Protein AF-A0A660R0B4-F1 (afdb_monomer_lite)

Foldseek 3Di:
DDDPDDDDDFDPDPTVDDDPCPVLVVLQVVCCVPVVDGDDSPPPDPVVDDSVNSVVVRVVVVD

pLDDT: mean 88.42, std 8.57, range [49.19, 97.94]

Sequence (63 aa):
MTVRSRYIFCDIDGTLLGAPGAGSSAFGDAFAEVFGVPVDMRHINFAGATDIRVLEQLMREQE

Secondary structure (DSSP, 8-state):
-----------SBTTTB--TTHHHHHHHHHHHHHHS-----TT---TT--HHHHHHHHHHTT-

Structure (mmCIF, N/CA/C/O backbone):
data_AF-A0A660R0B4-F1
#
_entry.id   AF-A0A660R0B4-F1
#
loop_
_atom_site.g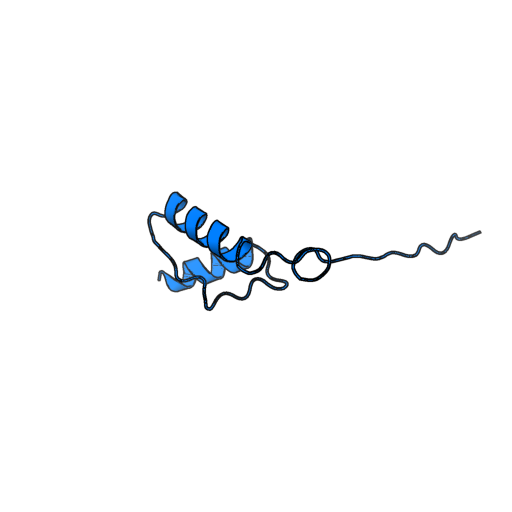roup_PDB
_atom_site.id
_atom_site.type_symbol
_atom_site.label_atom_id
_atom_site.label_alt_id
_atom_site.label_comp_id
_atom_site.label_asym_id
_atom_site.label_entity_id
_atom_site.label_seq_id
_atom_site.pdbx_PDB_ins_code
_atom_site.Cartn_x
_atom_site.Cartn_y
_atom_site.Cartn_z
_atom_site.occupancy
_atom_site.B_iso_or_equiv
_atom_site.auth_seq_id
_atom_site.auth_comp_id
_atom_site.auth_asym_id
_atom_site.auth_atom_id
_atom_site.pdbx_PDB_model_num
ATOM 1 N N . MET A 1 1 ? 24.157 -29.709 -22.883 1.00 49.19 1 MET A N 1
ATOM 2 C CA . MET A 1 1 ? 24.291 -28.236 -22.939 1.00 49.19 1 MET A CA 1
ATOM 3 C C . MET A 1 1 ? 23.377 -27.652 -21.878 1.00 49.19 1 MET A C 1
ATOM 5 O O . MET A 1 1 ? 22.169 -27.770 -22.014 1.00 49.19 1 MET A O 1
ATOM 9 N N . THR A 1 2 ? 23.915 -27.116 -20.786 1.00 62.72 2 THR A N 1
ATOM 10 C CA . THR A 1 2 ? 23.106 -26.423 -19.775 1.00 62.72 2 THR A CA 1
ATOM 11 C C . THR A 1 2 ? 22.873 -24.993 -20.247 1.00 62.72 2 THR A C 1
ATOM 13 O O . THR A 1 2 ? 23.806 -24.200 -20.359 1.00 62.72 2 THR A O 1
ATOM 16 N N . VAL A 1 3 ? 21.626 -24.662 -20.582 1.00 67.44 3 VAL A N 1
ATOM 17 C CA . VAL A 1 3 ? 21.249 -23.282 -20.896 1.00 67.44 3 VAL A CA 1
ATOM 18 C C . VAL A 1 3 ? 21.306 -22.493 -19.590 1.00 67.44 3 VAL A C 1
ATOM 20 O O . VAL A 1 3 ? 20.578 -22.786 -18.640 1.00 67.44 3 VAL A O 1
ATOM 23 N N . ARG A 1 4 ? 22.219 -21.523 -19.508 1.00 77.69 4 ARG A N 1
ATOM 24 C CA . ARG A 1 4 ? 22.377 -20.674 -18.326 1.00 77.69 4 ARG A CA 1
ATOM 25 C C . ARG A 1 4 ? 21.212 -19.686 -18.291 1.00 77.69 4 ARG A C 1
ATOM 27 O O . ARG A 1 4 ? 21.230 -18.676 -18.989 1.00 77.69 4 ARG A O 1
ATOM 34 N N . SER A 1 5 ? 20.184 -20.014 -17.518 1.00 84.56 5 SER A N 1
ATOM 35 C CA . SER A 1 5 ? 19.012 -19.151 -17.368 1.00 84.56 5 SER A CA 1
ATOM 36 C C . SER A 1 5 ? 19.386 -17.895 -16.578 1.00 84.56 5 SER A C 1
ATOM 38 O O . SER A 1 5 ? 20.108 -17.978 -15.582 1.00 84.56 5 SER A O 1
ATOM 40 N N . ARG A 1 6 ? 18.926 -16.729 -17.044 1.00 90.62 6 ARG A N 1
ATOM 41 C CA . ARG A 1 6 ? 19.043 -15.443 -16.345 1.00 90.62 6 ARG A CA 1
ATOM 42 C C . ARG A 1 6 ? 17.644 -14.953 -16.008 1.00 90.62 6 ARG A C 1
ATOM 44 O O . ARG A 1 6 ? 16.784 -14.947 -16.881 1.00 90.62 6 ARG A O 1
ATOM 51 N N . TYR A 1 7 ? 17.455 -14.540 -14.762 1.00 93.25 7 TYR A N 1
ATOM 52 C CA . TYR A 1 7 ? 16.178 -14.068 -14.242 1.00 93.25 7 TYR A CA 1
ATOM 53 C C . TYR A 1 7 ? 16.331 -12.636 -13.745 1.00 93.25 7 TYR A C 1
ATOM 55 O O . TYR A 1 7 ? 17.365 -12.286 -13.176 1.00 93.25 7 TYR A O 1
ATOM 63 N N . ILE A 1 8 ? 15.299 -11.829 -13.972 1.00 92.88 8 ILE A N 1
ATOM 64 C CA . ILE A 1 8 ? 15.176 -10.473 -13.445 1.00 92.88 8 ILE A CA 1
ATOM 65 C C . ILE A 1 8 ? 13.803 -10.403 -12.790 1.00 92.88 8 ILE A C 1
ATOM 67 O O . ILE A 1 8 ? 12.800 -10.716 -13.428 1.00 92.88 8 ILE A O 1
ATOM 71 N N . PHE A 1 9 ? 13.780 -10.012 -11.522 1.00 92.56 9 PHE A N 1
ATOM 72 C CA . PHE A 1 9 ? 12.559 -9.717 -10.789 1.00 92.56 9 PHE A CA 1
ATOM 73 C C . PHE A 1 9 ? 12.518 -8.212 -10.583 1.00 92.56 9 PHE A C 1
ATOM 75 O O . PHE A 1 9 ? 13.465 -7.640 -10.043 1.00 92.56 9 PHE A O 1
ATOM 82 N N . CYS A 1 10 ? 11.448 -7.589 -11.058 1.00 89.88 10 CYS A N 1
ATOM 83 C CA . CYS A 1 10 ? 11.224 -6.164 -10.900 1.00 89.88 10 CYS A CA 1
ATOM 84 C C . CYS A 1 10 ? 10.080 -5.969 -9.916 1.00 89.88 10 CYS A C 1
ATOM 86 O O . CYS A 1 10 ? 9.014 -6.562 -10.081 1.00 89.88 10 CYS A O 1
ATOM 88 N N . ASP A 1 11 ? 10.319 -5.127 -8.924 1.00 85.94 11 ASP A N 1
ATOM 89 C CA . ASP A 1 11 ? 9.261 -4.540 -8.114 1.00 85.94 11 ASP A CA 1
ATOM 90 C C . ASP A 1 11 ? 8.386 -3.600 -8.974 1.00 85.94 11 ASP A C 1
ATOM 92 O O . ASP A 1 11 ? 8.800 -3.194 -10.064 1.00 85.94 11 ASP A O 1
ATOM 96 N N . ILE A 1 12 ? 7.169 -3.281 -8.529 1.00 86.25 12 ILE A N 1
ATOM 97 C CA . ILE A 1 12 ? 6.213 -2.466 -9.294 1.00 86.25 12 ILE A CA 1
ATOM 98 C C . ILE A 1 12 ? 6.295 -1.006 -8.851 1.00 86.25 12 ILE A C 1
ATOM 100 O O . ILE A 1 12 ? 6.749 -0.148 -9.616 1.00 86.25 12 ILE A O 1
ATOM 104 N N . ASP A 1 13 ? 5.863 -0.723 -7.627 1.00 80.81 13 ASP A N 1
ATOM 105 C CA . ASP A 1 13 ? 5.657 0.634 -7.133 1.00 80.81 13 ASP A CA 1
ATOM 106 C C . ASP A 1 13 ? 6.985 1.322 -6.819 1.00 80.81 13 ASP A C 1
ATOM 108 O O . ASP A 1 13 ? 7.818 0.825 -6.071 1.00 80.81 13 ASP A O 1
ATOM 112 N N . GLY A 1 14 ? 7.218 2.486 -7.421 1.00 79.94 14 GLY A N 1
ATOM 113 C CA . GLY A 1 14 ? 8.489 3.202 -7.291 1.00 79.94 14 GLY A CA 1
ATOM 114 C C . GLY A 1 14 ? 9.652 2.580 -8.076 1.00 79.94 14 GLY A C 1
ATOM 115 O O . GLY A 1 14 ? 10.715 3.197 -8.141 1.00 79.94 14 GLY A O 1
ATOM 116 N N . THR A 1 15 ? 9.445 1.424 -8.721 1.00 86.94 15 THR A N 1
ATOM 117 C CA . THR A 1 15 ? 10.430 0.764 -9.595 1.00 86.94 15 THR A CA 1
ATOM 118 C C . THR A 1 15 ? 10.019 0.835 -11.067 1.00 86.94 15 THR A C 1
ATOM 120 O O . THR A 1 15 ? 10.732 1.422 -11.879 1.00 86.94 15 THR A O 1
ATOM 123 N N . LEU A 1 16 ? 8.870 0.256 -11.428 1.00 90.44 16 LEU A N 1
ATOM 124 C CA . LEU A 1 16 ? 8.330 0.273 -12.793 1.00 90.44 16 LEU A CA 1
ATOM 125 C C . LEU A 1 16 ? 7.296 1.384 -13.005 1.00 90.44 16 LEU A C 1
ATOM 127 O O . LEU A 1 16 ? 7.160 1.879 -14.124 1.00 90.44 16 LEU A O 1
ATOM 131 N N . LEU A 1 17 ? 6.566 1.773 -11.955 1.00 87.25 17 LEU A N 1
ATOM 132 C CA . LEU A 1 17 ? 5.501 2.769 -12.033 1.00 87.25 17 LEU A CA 1
ATOM 133 C C . LEU A 1 17 ? 5.511 3.702 -10.816 1.00 87.25 17 LEU A C 1
ATOM 135 O O . LEU A 1 17 ? 5.717 3.277 -9.683 1.00 87.25 17 LEU A O 1
ATOM 139 N N . GLY A 1 18 ? 5.278 4.993 -11.056 1.00 84.38 18 GLY A N 1
ATOM 140 C CA . GLY A 1 18 ? 5.115 5.992 -10.002 1.00 84.38 18 GLY A CA 1
ATOM 141 C C . GLY A 1 18 ? 3.640 6.258 -9.714 1.00 84.38 18 GLY A C 1
ATOM 142 O O . GLY A 1 18 ? 2.987 6.940 -10.499 1.00 84.38 18 GLY A O 1
ATOM 143 N N . ALA A 1 19 ? 3.137 5.766 -8.581 1.00 79.12 19 ALA A N 1
ATOM 144 C CA . ALA A 1 19 ? 1.789 6.048 -8.078 1.00 79.12 19 AL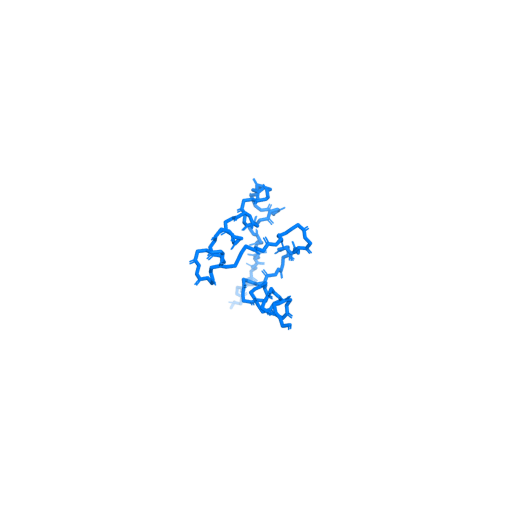A A CA 1
ATOM 145 C C . ALA A 1 19 ? 1.841 6.568 -6.625 1.00 79.12 19 ALA A C 1
ATOM 147 O O . ALA A 1 19 ? 1.402 5.884 -5.696 1.00 79.12 19 ALA A O 1
ATOM 148 N N . PRO A 1 20 ? 2.422 7.760 -6.389 1.00 79.12 20 PRO A N 1
ATOM 149 C CA . PRO A 1 20 ? 2.643 8.265 -5.038 1.00 79.12 20 PRO A CA 1
ATOM 150 C C . PRO A 1 20 ? 1.322 8.394 -4.268 1.00 79.12 20 PRO A C 1
ATOM 152 O O . PRO A 1 20 ? 0.413 9.104 -4.688 1.00 79.12 20 PRO A O 1
ATOM 155 N N . GLY A 1 21 ? 1.225 7.695 -3.136 1.00 80.38 21 GLY A N 1
ATOM 156 C CA . GLY A 1 21 ? 0.096 7.776 -2.204 1.00 80.38 21 GLY A CA 1
ATOM 157 C C . GLY A 1 21 ? -1.181 7.032 -2.618 1.00 80.38 21 GLY A C 1
ATOM 158 O O . GLY A 1 21 ? -2.090 6.912 -1.798 1.00 80.38 21 GLY A O 1
ATOM 159 N N . ALA A 1 22 ? -1.264 6.495 -3.840 1.00 86.75 22 ALA A N 1
ATOM 160 C CA . ALA A 1 22 ? -2.467 5.802 -4.311 1.00 86.75 22 ALA A CA 1
ATOM 161 C C . ALA A 1 22 ? -2.727 4.515 -3.513 1.00 86.75 22 ALA A C 1
ATOM 163 O O . ALA A 1 22 ? -3.838 4.307 -3.030 1.00 86.75 22 ALA A O 1
ATOM 164 N N . GLY A 1 23 ? -1.684 3.702 -3.306 1.00 87.50 23 GLY A N 1
ATOM 165 C CA . GLY A 1 23 ? -1.775 2.481 -2.500 1.00 87.50 23 GLY A CA 1
ATOM 166 C C . GLY A 1 23 ? -2.153 2.766 -1.045 1.00 87.50 23 GLY A C 1
ATOM 167 O O . GLY A 1 23 ? -3.064 2.139 -0.516 1.00 87.50 23 GLY A O 1
ATOM 168 N N . SER A 1 24 ? -1.532 3.774 -0.420 1.00 90.06 24 SER A N 1
ATOM 169 C CA . SER A 1 24 ? -1.843 4.138 0.967 1.00 90.06 24 SER A CA 1
ATOM 170 C C . SER A 1 24 ? -3.265 4.672 1.135 1.00 90.06 24 SER A C 1
ATOM 172 O O . SER A 1 24 ? -3.916 4.331 2.117 1.00 90.06 24 SER A O 1
ATOM 174 N N . SER A 1 25 ? -3.758 5.483 0.189 1.00 92.06 25 SER A N 1
ATOM 175 C CA . SER A 1 25 ? -5.135 5.994 0.231 1.00 92.06 25 SER A CA 1
ATOM 176 C C . SER A 1 25 ? -6.139 4.857 0.088 1.00 92.06 25 SER A C 1
ATOM 178 O O . SER A 1 25 ? -6.998 4.696 0.945 1.00 92.06 25 SER A O 1
ATOM 180 N N . ALA A 1 26 ? -5.977 4.022 -0.944 1.00 92.69 26 ALA A N 1
ATOM 181 C CA . ALA A 1 26 ? -6.887 2.913 -1.208 1.00 92.69 26 ALA A CA 1
ATOM 182 C C . ALA A 1 26 ? -6.943 1.918 -0.041 1.00 92.69 26 ALA A C 1
ATOM 184 O O . ALA A 1 26 ? -8.014 1.423 0.301 1.00 92.69 26 ALA A O 1
ATOM 185 N N . PHE A 1 27 ? -5.801 1.645 0.596 1.00 94.88 27 PHE A N 1
ATOM 186 C CA . PHE A 1 27 ? -5.753 0.761 1.755 1.00 94.88 27 PHE A CA 1
ATOM 187 C C . PHE A 1 27 ? -6.492 1.357 2.959 1.00 94.88 27 PHE A C 1
ATOM 189 O O . PHE A 1 27 ? -7.258 0.651 3.610 1.00 94.88 27 PHE A O 1
ATOM 196 N N . GLY A 1 28 ? -6.289 2.649 3.248 1.00 95.69 28 GLY A N 1
ATOM 197 C CA . GLY A 1 28 ? -6.990 3.341 4.332 1.00 95.69 28 GLY A CA 1
ATOM 198 C C . GLY A 1 28 ? -8.505 3.367 4.125 1.00 95.69 28 GLY A C 1
ATOM 199 O O . GLY A 1 28 ? -9.254 3.070 5.056 1.00 95.69 28 GLY A O 1
ATOM 200 N N . ASP A 1 29 ? -8.948 3.636 2.894 1.00 96.56 29 ASP A N 1
ATOM 201 C CA . ASP A 1 29 ? -10.366 3.622 2.522 1.00 96.56 29 ASP A CA 1
ATOM 202 C C . ASP A 1 29 ? -10.973 2.221 2.710 1.00 96.56 29 ASP A C 1
ATOM 204 O O . ASP A 1 29 ? -12.011 2.074 3.357 1.00 96.56 29 ASP A O 1
ATOM 208 N N . ALA A 1 30 ? -10.289 1.176 2.230 1.00 96.75 30 ALA A N 1
ATOM 209 C CA . ALA A 1 30 ? -10.732 -0.209 2.382 1.00 96.75 30 ALA A CA 1
ATOM 210 C C . ALA A 1 30 ? -10.761 -0.660 3.852 1.00 96.75 30 ALA A C 1
ATOM 212 O O . ALA A 1 30 ? -11.678 -1.363 4.274 1.00 96.75 30 ALA A O 1
ATOM 213 N N . PHE A 1 31 ? -9.780 -0.247 4.657 1.00 96.62 31 PHE A N 1
ATOM 214 C CA . PHE A 1 31 ? -9.764 -0.541 6.087 1.00 96.62 31 PHE A CA 1
ATOM 215 C C . PHE A 1 31 ? -10.974 0.088 6.787 1.00 96.62 31 PHE A C 1
ATOM 217 O O . PHE A 1 31 ? -11.676 -0.590 7.540 1.00 96.62 31 PHE A O 1
ATOM 224 N N . ALA A 1 32 ? -11.250 1.364 6.507 1.00 96.69 32 ALA A N 1
ATOM 225 C CA . ALA A 1 32 ? -12.399 2.067 7.064 1.00 96.69 32 ALA A CA 1
ATOM 226 C C . ALA A 1 32 ? -13.730 1.441 6.619 1.00 96.69 32 ALA A C 1
ATOM 228 O O . ALA A 1 32 ? -14.640 1.314 7.435 1.00 96.69 32 ALA A O 1
ATOM 229 N N . GLU A 1 33 ? -13.835 1.002 5.362 1.00 97.94 33 GLU A N 1
ATOM 230 C CA . GLU A 1 33 ? -15.012 0.301 4.839 1.00 97.94 33 GLU A CA 1
ATOM 231 C C . GLU A 1 33 ? -15.262 -1.032 5.562 1.00 97.94 33 GLU A C 1
ATOM 233 O O . GLU A 1 33 ? -16.395 -1.329 5.942 1.00 97.94 33 GLU A O 1
ATOM 238 N N . VAL A 1 34 ? -14.212 -1.829 5.781 1.00 97.31 34 VAL A N 1
ATOM 239 C CA . VAL A 1 34 ? -14.329 -3.184 6.343 1.00 97.31 34 VAL A CA 1
ATOM 240 C C . VAL A 1 34 ? -14.502 -3.174 7.862 1.00 97.31 34 VAL A C 1
ATOM 242 O O . VAL A 1 34 ? -15.310 -3.936 8.394 1.00 97.31 34 VAL A O 1
ATOM 245 N N . PHE A 1 35 ? -13.744 -2.336 8.571 1.00 95.69 35 PHE A N 1
ATOM 246 C CA . PHE A 1 35 ? -13.693 -2.344 10.037 1.00 95.69 35 PHE A CA 1
ATOM 247 C C . PHE A 1 35 ? -14.491 -1.207 10.680 1.00 95.69 35 PHE A C 1
ATOM 249 O O . PHE A 1 35 ? -14.684 -1.210 11.893 1.00 95.69 35 PHE A O 1
ATOM 256 N N . GLY A 1 36 ? -14.964 -0.234 9.895 1.00 96.25 36 GLY A N 1
ATOM 257 C CA . GLY A 1 36 ? -15.687 0.934 10.405 1.00 96.25 36 GLY A CA 1
ATOM 258 C C . GLY A 1 36 ? -14.808 1.913 11.187 1.00 96.25 36 GLY A C 1
ATOM 259 O O . GLY A 1 36 ? -15.335 2.791 11.870 1.00 96.25 36 GLY A O 1
ATOM 260 N N . VAL A 1 37 ? -13.481 1.764 11.109 1.00 93.62 37 VAL A N 1
ATOM 261 C CA . VAL A 1 37 ? -12.507 2.576 11.846 1.00 93.62 37 VAL A CA 1
ATOM 262 C C . VAL A 1 37 ? -11.589 3.290 10.853 1.00 93.62 37 VAL A C 1
ATOM 264 O O . VAL A 1 37 ? -10.878 2.622 10.103 1.00 93.62 37 VAL A O 1
ATOM 267 N N . PRO A 1 38 ? -11.574 4.632 10.822 1.00 93.50 38 PRO A N 1
ATOM 268 C CA . PRO A 1 38 ? -10.601 5.365 10.027 1.00 93.50 38 PRO A CA 1
ATOM 269 C C . PRO A 1 38 ? -9.202 5.223 10.639 1.00 93.50 38 PRO A C 1
ATOM 271 O O . PRO A 1 38 ? -9.036 5.319 11.854 1.00 93.50 38 PRO A O 1
ATOM 274 N N . VAL A 1 39 ? -8.194 5.048 9.788 1.00 93.62 39 VAL A N 1
ATOM 275 C CA . VAL A 1 39 ? -6.788 4.888 10.186 1.00 93.62 39 VAL A CA 1
ATOM 276 C C . VAL A 1 39 ? -5.909 5.964 9.553 1.00 93.62 39 VAL A C 1
ATOM 278 O O . VAL A 1 39 ? -6.160 6.413 8.433 1.00 93.62 39 VAL A O 1
ATOM 281 N N . ASP A 1 40 ? -4.868 6.393 10.269 1.00 91.12 40 ASP A N 1
ATOM 282 C CA . ASP A 1 40 ? -3.839 7.264 9.700 1.00 91.12 40 ASP A CA 1
ATOM 283 C C . ASP A 1 40 ? -2.850 6.418 8.897 1.00 91.12 40 ASP A C 1
ATOM 285 O O . ASP A 1 40 ? -2.226 5.506 9.424 1.00 91.12 40 ASP A O 1
ATOM 289 N N . MET A 1 41 ? -2.699 6.719 7.611 1.00 92.50 41 MET A N 1
ATOM 290 C CA . MET A 1 41 ? -1.817 5.966 6.718 1.00 92.50 41 MET A CA 1
ATOM 291 C C . MET A 1 41 ? -0.443 6.626 6.541 1.00 92.50 41 MET A C 1
ATOM 293 O O . MET A 1 41 ? 0.428 6.059 5.885 1.00 92.50 41 MET A O 1
ATOM 297 N N . ARG A 1 42 ? -0.221 7.831 7.090 1.00 90.00 42 ARG A N 1
ATOM 298 C CA . ARG A 1 42 ? 0.980 8.643 6.807 1.00 90.00 42 ARG A CA 1
ATOM 299 C C . ARG A 1 42 ? 2.266 8.068 7.393 1.00 90.00 42 ARG A C 1
ATOM 301 O O . ARG A 1 42 ? 3.339 8.343 6.862 1.00 90.00 42 ARG A O 1
ATOM 308 N N . HIS A 1 43 ? 2.179 7.308 8.484 1.00 89.00 43 HIS A N 1
ATOM 309 C CA . HIS A 1 43 ? 3.330 6.656 9.119 1.00 89.00 43 HIS A CA 1
ATOM 310 C C . HIS A 1 43 ? 3.597 5.247 8.583 1.00 89.00 43 HIS A C 1
ATOM 312 O O . HIS A 1 43 ? 4.620 4.650 8.924 1.00 89.00 43 HIS A O 1
ATOM 318 N N . ILE A 1 44 ? 2.712 4.714 7.737 1.00 90.38 44 ILE A N 1
ATOM 319 C CA . ILE A 1 44 ? 2.850 3.376 7.170 1.00 90.38 44 ILE A CA 1
ATOM 320 C C . ILE A 1 44 ? 3.799 3.414 5.974 1.00 90.38 44 ILE A C 1
ATOM 322 O O . ILE A 1 44 ? 3.552 4.079 4.967 1.00 90.38 44 ILE A O 1
ATOM 326 N N . ASN A 1 45 ? 4.882 2.643 6.060 1.00 86.62 45 ASN A N 1
ATOM 327 C CA . ASN A 1 45 ? 5.776 2.435 4.929 1.00 86.62 45 ASN A CA 1
ATOM 328 C C . ASN A 1 45 ? 5.335 1.217 4.106 1.00 86.62 45 ASN A C 1
ATOM 330 O O . ASN A 1 45 ? 5.525 0.073 4.522 1.00 86.62 45 ASN A O 1
ATOM 334 N N . PHE A 1 46 ? 4.798 1.485 2.917 1.00 84.44 46 PHE A N 1
ATOM 335 C CA . PHE A 1 46 ? 4.374 0.466 1.955 1.00 84.44 46 PHE A CA 1
ATOM 336 C C . PHE A 1 46 ? 5.528 -0.142 1.149 1.00 84.44 46 PHE A C 1
ATOM 338 O O . PHE A 1 46 ? 5.388 -1.239 0.615 1.00 84.44 46 PHE A O 1
ATOM 345 N N . ALA A 1 47 ? 6.679 0.530 1.063 1.00 82.81 47 ALA A N 1
ATOM 346 C CA . ALA A 1 47 ? 7.787 0.059 0.240 1.00 82.81 47 ALA A CA 1
ATOM 347 C C . ALA A 1 47 ? 8.321 -1.286 0.762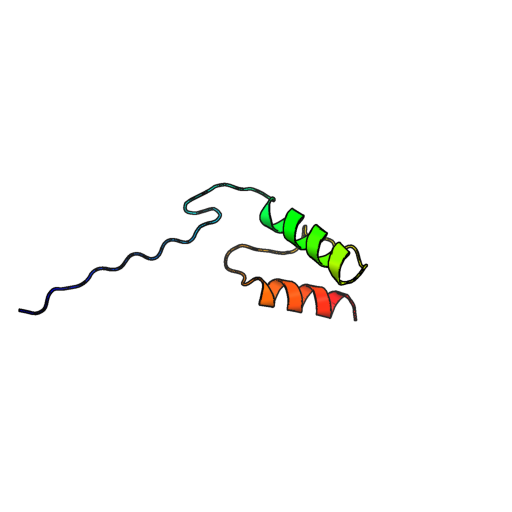 1.00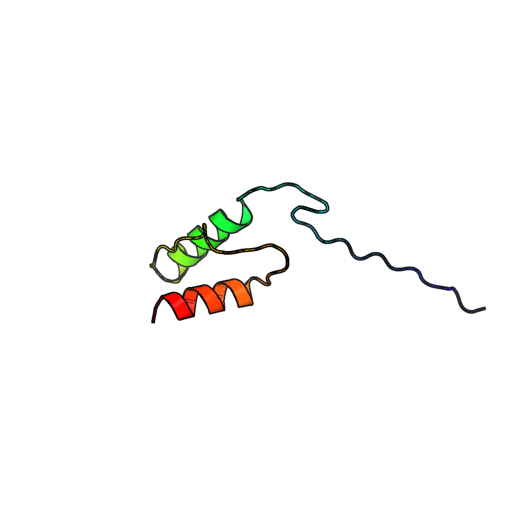 82.81 47 ALA A C 1
ATOM 349 O O . ALA A 1 47 ? 8.816 -1.388 1.889 1.00 82.81 47 ALA A O 1
ATOM 350 N N . GLY A 1 48 ? 8.202 -2.330 -0.064 1.00 81.31 48 GLY A N 1
ATOM 351 C CA . GLY A 1 48 ? 8.602 -3.695 0.289 1.00 81.31 48 GLY A CA 1
ATOM 352 C C . GLY A 1 48 ? 7.786 -4.327 1.425 1.00 81.31 48 GLY A C 1
ATOM 353 O O . GLY A 1 48 ? 8.213 -5.336 1.992 1.00 81.31 48 GLY A O 1
ATOM 354 N N . ALA A 1 49 ? 6.648 -3.739 1.801 1.00 88.00 49 ALA A N 1
ATOM 355 C CA . ALA A 1 49 ? 5.704 -4.334 2.737 1.00 88.00 49 ALA A CA 1
ATOM 356 C C . ALA A 1 49 ? 4.698 -5.208 1.984 1.00 88.00 49 ALA A C 1
ATOM 358 O O . ALA A 1 49 ? 4.268 -4.868 0.889 1.00 88.00 49 ALA A O 1
ATOM 359 N N . THR A 1 50 ? 4.299 -6.326 2.586 1.00 90.19 50 THR A N 1
ATOM 360 C CA . THR A 1 50 ? 3.115 -7.054 2.124 1.00 90.19 50 THR A CA 1
ATOM 361 C C . THR A 1 50 ? 1.868 -6.443 2.749 1.00 90.19 50 THR A C 1
ATOM 363 O O . THR A 1 50 ? 1.908 -5.990 3.896 1.00 90.19 50 THR A O 1
ATOM 366 N N . ASP A 1 51 ? 0.745 -6.508 2.040 1.00 91.19 51 ASP A N 1
ATOM 367 C CA . ASP A 1 51 ? -0.548 -6.003 2.523 1.00 91.19 51 ASP A CA 1
ATOM 368 C C . ASP A 1 51 ? -0.946 -6.603 3.875 1.00 91.19 51 ASP A C 1
ATOM 370 O O . ASP A 1 51 ? -1.424 -5.902 4.763 1.00 91.19 51 ASP A O 1
ATOM 374 N N . ILE A 1 52 ? -0.671 -7.897 4.074 1.00 94.50 52 ILE A N 1
ATOM 375 C CA . ILE A 1 52 ? -0.933 -8.590 5.344 1.00 94.50 52 ILE A CA 1
ATOM 376 C C . ILE A 1 52 ? -0.121 -7.966 6.482 1.00 94.50 52 ILE A C 1
ATOM 378 O O . ILE A 1 52 ? -0.656 -7.754 7.565 1.00 94.50 52 ILE A O 1
ATOM 382 N N . ARG A 1 53 ? 1.151 -7.618 6.245 1.00 93.56 53 ARG A N 1
ATOM 383 C CA . ARG A 1 53 ? 1.989 -6.986 7.271 1.00 93.56 53 ARG A CA 1
ATOM 384 C C . ARG A 1 53 ? 1.479 -5.591 7.627 1.00 93.56 53 ARG A C 1
ATOM 386 O O . ARG A 1 53 ? 1.515 -5.216 8.795 1.00 93.56 53 ARG A O 1
ATOM 393 N N . VAL A 1 54 ? 1.013 -4.833 6.633 1.00 94.38 54 VAL A N 1
ATOM 394 C CA . VAL A 1 54 ? 0.395 -3.517 6.856 1.00 94.38 54 VAL A CA 1
ATOM 395 C C . VAL A 1 54 ? -0.880 -3.661 7.690 1.00 94.38 54 VAL A C 1
ATOM 397 O O . VAL A 1 54 ? -1.042 -2.954 8.681 1.00 94.38 54 VAL A O 1
ATOM 400 N N . LEU A 1 55 ? -1.742 -4.622 7.347 1.00 94.94 55 LEU A N 1
ATOM 401 C CA . LEU A 1 55 ? -2.959 -4.914 8.103 1.00 94.94 55 LEU A CA 1
ATOM 402 C C . LEU A 1 55 ? -2.652 -5.292 9.558 1.00 94.94 55 LEU A C 1
ATOM 404 O O . LEU A 1 55 ? -3.255 -4.740 10.474 1.00 94.94 55 LEU A O 1
ATOM 408 N N . GLU A 1 56 ? -1.712 -6.212 9.780 1.00 94.62 56 GLU A N 1
ATOM 409 C CA . GLU A 1 56 ? -1.310 -6.645 11.122 1.00 94.62 56 GLU A CA 1
ATOM 410 C C . GLU A 1 56 ? -0.782 -5.488 11.971 1.00 94.62 56 GLU A C 1
ATOM 412 O O . GLU A 1 56 ? -1.082 -5.4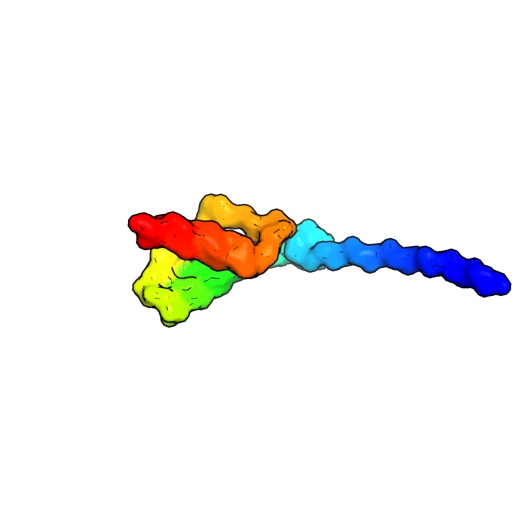18 13.162 1.00 94.62 56 GLU A O 1
ATOM 417 N N . GLN A 1 57 ? 0.002 -4.586 11.376 1.00 94.25 57 GLN A N 1
ATOM 418 C CA . GLN A 1 57 ? 0.485 -3.400 12.071 1.00 94.25 57 GLN A CA 1
ATOM 419 C C . GLN A 1 57 ? -0.687 -2.512 12.505 1.00 94.25 57 GLN A C 1
ATOM 421 O O . GLN A 1 57 ? -0.790 -2.183 13.683 1.00 94.25 57 GLN A O 1
ATOM 426 N N . LEU A 1 58 ? -1.590 -2.180 11.579 1.00 93.81 58 LEU A N 1
ATOM 427 C CA . LEU A 1 58 ? -2.742 -1.324 11.866 1.00 93.81 58 LEU A CA 1
ATOM 428 C C . LEU A 1 58 ? -3.665 -1.927 12.928 1.00 93.81 58 LEU A C 1
ATOM 430 O O . LEU A 1 58 ? -4.164 -1.194 13.775 1.00 93.81 58 LEU A O 1
ATOM 434 N N . MET A 1 59 ? -3.858 -3.249 12.920 1.00 93.50 59 MET A N 1
ATOM 435 C CA . MET A 1 59 ? -4.664 -3.951 13.926 1.00 93.50 59 MET A CA 1
ATOM 436 C C . MET A 1 59 ? -4.075 -3.842 15.331 1.00 93.50 59 MET A C 1
ATOM 438 O O . MET A 1 59 ? -4.819 -3.612 16.278 1.00 93.50 59 MET A O 1
ATOM 442 N N . ARG A 1 60 ? -2.749 -3.956 15.475 1.00 93.12 60 ARG A N 1
ATOM 443 C CA . ARG A 1 60 ? -2.076 -3.779 16.776 1.00 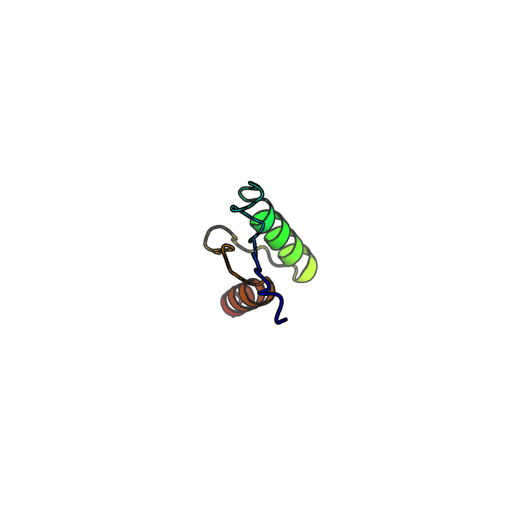93.12 60 ARG A CA 1
ATOM 444 C C . ARG A 1 60 ? -2.190 -2.355 17.309 1.00 93.12 60 ARG A C 1
ATOM 446 O O . ARG A 1 60 ? -2.138 -2.158 18.512 1.00 93.12 60 ARG A O 1
ATOM 453 N N . GLU A 1 61 ? -2.320 -1.368 16.427 1.00 90.62 61 GLU A N 1
ATOM 454 C CA . GLU A 1 61 ? -2.515 0.033 16.816 1.00 90.62 61 GLU A CA 1
ATOM 455 C C . GLU A 1 61 ? -3.946 0.316 17.325 1.00 90.62 61 GLU A C 1
ATOM 457 O O . GLU A 1 61 ? -4.178 1.393 17.868 1.00 90.62 61 GLU A O 1
ATOM 462 N N . GLN A 1 62 ? -4.893 -0.625 17.165 1.00 84.94 62 GLN A N 1
ATOM 463 C CA . GLN A 1 62 ? -6.276 -0.499 17.661 1.00 84.94 62 GLN A CA 1
ATOM 464 C C . GLN A 1 62 ? -6.515 -1.143 19.041 1.00 84.94 62 GLN A C 1
ATOM 466 O O . GLN A 1 62 ? -7.635 -1.056 19.550 1.00 84.94 62 GLN A O 1
ATOM 471 N N . GLU A 1 63 ? -5.514 -1.818 19.617 1.00 75.38 63 GLU A N 1
ATOM 472 C CA . GLU A 1 63 ? -5.565 -2.392 20.977 1.00 75.38 63 GLU A CA 1
ATOM 473 C C . GLU A 1 63 ? -5.318 -1.326 22.058 1.00 75.38 63 GLU A C 1
ATOM 475 O O . GLU A 1 63 ? -6.027 -1.374 23.093 1.00 75.38 63 GLU A O 1
#

Radius of gyration: 16.59 Å; chains: 1; bounding box: 40×37×44 Å